Protein AF-A0AAW1X3C5-F1 (afdb_monomer_lite)

Sequence (112 aa):
MDIKFEVGRFWRNGVLKIPQLNVGMSSETLFRNLIAIEQCYHGYSNEITSYAILMDNLISSQEDMELLSKKKVIGNWLSDEDGCSFFNNLHKDIPYNNSWSSINNIRRHMKK

Structure (mmCIF, N/CA/C/O backbone):
data_AF-A0AAW1X3C5-F1
#
_entry.id   AF-A0AAW1X3C5-F1
#
loop_
_atom_site.group_PDB
_atom_site.id
_atom_site.type_symbol
_atom_site.label_atom_id
_atom_site.label_alt_id
_atom_site.label_comp_id
_atom_site.label_asym_id
_atom_site.label_entity_id
_atom_site.label_seq_id
_atom_site.pdbx_PDB_ins_code
_atom_site.Cartn_x
_atom_site.Cartn_y
_atom_site.Cartn_z
_atom_site.occupancy
_atom_site.B_iso_or_equiv
_atom_site.auth_seq_id
_atom_site.auth_comp_id
_atom_site.auth_asym_id
_atom_site.auth_atom_id
_atom_site.pdbx_PDB_model_num
ATOM 1 N N . MET A 1 1 ? -14.149 11.556 -14.148 1.00 27.72 1 MET A N 1
ATOM 2 C CA . MET A 1 1 ? -13.571 10.217 -14.369 1.00 27.72 1 MET A CA 1
ATOM 3 C C . MET A 1 1 ? -14.557 9.245 -13.764 1.00 27.72 1 MET A C 1
ATOM 5 O O . MET A 1 1 ? -14.683 9.226 -12.548 1.00 27.72 1 MET A O 1
ATOM 9 N N . ASP A 1 2 ? -15.319 8.542 -14.596 1.00 29.45 2 ASP A N 1
ATOM 10 C CA . ASP A 1 2 ? -16.257 7.531 -14.111 1.00 29.45 2 ASP A CA 1
ATOM 11 C C . ASP A 1 2 ? -15.459 6.261 -13.857 1.00 29.45 2 ASP A C 1
ATOM 13 O O . ASP A 1 2 ? -15.024 5.593 -14.796 1.00 29.45 2 ASP A O 1
ATOM 17 N N . ILE A 1 3 ? -15.204 5.956 -12.587 1.00 41.41 3 ILE A N 1
ATOM 18 C CA . ILE A 1 3 ? -14.583 4.687 -12.230 1.00 41.41 3 ILE A CA 1
ATOM 19 C C . ILE A 1 3 ? -15.660 3.612 -12.397 1.00 41.41 3 ILE A C 1
ATOM 21 O O . ILE A 1 3 ? -16.544 3.455 -11.557 1.00 41.41 3 ILE A O 1
ATOM 25 N N . LYS A 1 4 ? -15.626 2.911 -13.533 1.00 42.88 4 LYS A N 1
ATOM 26 C CA . LYS A 1 4 ? -16.486 1.757 -13.802 1.00 42.88 4 LYS A CA 1
ATOM 27 C C . LYS A 1 4 ? -15.761 0.501 -13.343 1.00 42.88 4 LYS A C 1
ATOM 29 O O . LYS A 1 4 ? -14.749 0.122 -13.920 1.00 42.88 4 LYS A O 1
ATOM 34 N N . PHE A 1 5 ? -16.288 -0.135 -12.305 1.00 55.50 5 PHE A N 1
ATOM 35 C CA . PHE A 1 5 ? -15.814 -1.434 -11.851 1.00 55.50 5 PHE A CA 1
ATOM 36 C C . PHE A 1 5 ? -16.653 -2.525 -12.516 1.00 55.50 5 PHE A C 1
ATOM 38 O O . PHE A 1 5 ? -17.865 -2.610 -12.299 1.00 55.50 5 PHE A O 1
ATOM 45 N N . GLU A 1 6 ? -16.022 -3.346 -13.351 1.00 57.34 6 GLU A N 1
ATOM 46 C CA . GLU A 1 6 ? -16.674 -4.519 -13.930 1.00 57.34 6 GLU A CA 1
ATOM 47 C C . GLU A 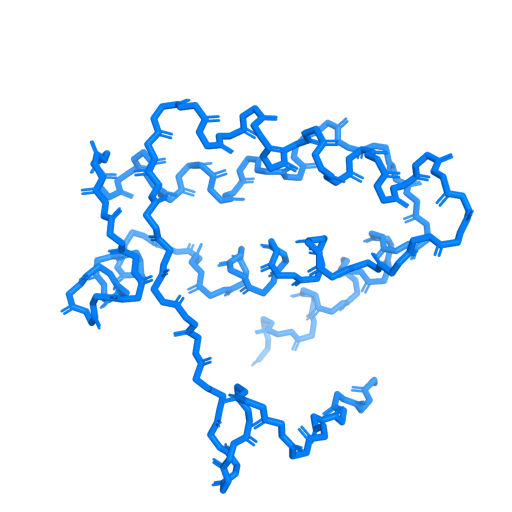1 6 ? -16.904 -5.584 -12.853 1.00 57.34 6 GLU A C 1
ATOM 49 O O . GLU A 1 6 ? -16.107 -5.741 -11.925 1.00 57.34 6 GLU A O 1
ATOM 54 N N . VAL A 1 7 ? -18.012 -6.324 -12.958 1.00 63.00 7 VAL A N 1
ATOM 55 C CA . VAL A 1 7 ? -18.297 -7.437 -12.044 1.00 63.00 7 VAL A CA 1
ATOM 56 C C . VAL A 1 7 ? -17.204 -8.489 -12.205 1.00 63.00 7 VAL A C 1
ATOM 58 O O . VAL A 1 7 ? -17.084 -9.126 -13.246 1.00 63.00 7 VAL A O 1
ATOM 61 N N . GLY A 1 8 ? -16.408 -8.675 -11.156 1.00 68.19 8 GLY A N 1
ATOM 62 C CA . GLY A 1 8 ? -15.199 -9.492 -11.185 1.00 68.19 8 GLY A CA 1
ATOM 63 C C . GLY A 1 8 ? -14.967 -10.233 -9.873 1.00 68.19 8 GLY A C 1
ATOM 64 O O . GLY A 1 8 ? -15.803 -10.231 -8.967 1.00 68.19 8 GLY A O 1
ATOM 65 N N . ARG A 1 9 ? -13.803 -10.884 -9.734 1.00 70.06 9 ARG A N 1
ATOM 66 C CA . ARG A 1 9 ? -13.421 -11.585 -8.488 1.00 70.06 9 ARG A CA 1
ATOM 67 C C . ARG A 1 9 ? -13.515 -10.660 -7.267 1.00 70.06 9 ARG A C 1
ATOM 69 O O . ARG A 1 9 ? -13.952 -11.098 -6.204 1.00 70.06 9 ARG A O 1
ATOM 76 N N . PHE A 1 10 ? -13.135 -9.399 -7.449 1.00 71.44 10 PHE A N 1
ATOM 77 C CA . PHE A 1 10 ? -13.048 -8.400 -6.390 1.00 71.44 10 PHE A CA 1
ATOM 78 C C . PHE A 1 10 ? -14.241 -7.443 -6.344 1.00 71.44 10 PHE A C 1
ATOM 80 O O . PHE A 1 10 ? -14.410 -6.766 -5.344 1.00 71.44 10 PHE A O 1
ATOM 87 N N . TRP A 1 11 ? -15.108 -7.404 -7.358 1.00 75.19 11 TRP A N 1
ATOM 88 C CA . TRP A 1 11 ? -16.279 -6.522 -7.376 1.00 75.19 11 TRP A CA 1
ATOM 89 C C . TRP A 1 11 ? -17.558 -7.338 -7.547 1.00 75.19 11 TRP A C 1
ATOM 91 O O . TRP A 1 11 ? -17.791 -7.931 -8.601 1.00 75.19 11 TRP A O 1
ATOM 101 N N . ARG A 1 12 ? -18.390 -7.391 -6.501 1.00 78.81 12 ARG A N 1
ATOM 102 C CA . ARG A 1 12 ? -19.687 -8.088 -6.523 1.00 78.81 12 ARG A CA 1
ATOM 103 C C . ARG A 1 12 ? -20.739 -7.274 -5.787 1.00 78.81 12 ARG A C 1
ATOM 105 O O . ARG A 1 12 ? -20.496 -6.834 -4.671 1.00 78.81 12 ARG A O 1
ATOM 112 N N . ASN A 1 13 ? -21.915 -7.125 -6.397 1.00 82.75 13 ASN A N 1
ATOM 113 C CA . ASN A 1 13 ? -23.071 -6.429 -5.817 1.00 82.75 13 ASN A CA 1
ATOM 114 C C . ASN A 1 13 ? -22.750 -5.002 -5.325 1.00 82.75 13 ASN A C 1
ATOM 116 O O . ASN A 1 13 ? -23.208 -4.600 -4.262 1.00 82.75 13 ASN A O 1
ATOM 120 N N . GLY A 1 14 ? -21.921 -4.256 -6.066 1.00 78.81 14 GLY A N 1
ATOM 121 C CA . GLY A 1 14 ? -21.514 -2.896 -5.686 1.00 78.81 14 GLY A CA 1
ATOM 122 C C . GLY A 1 14 ? -20.486 -2.823 -4.550 1.00 78.81 14 GLY A C 1
ATOM 123 O O . GLY A 1 14 ? -20.203 -1.736 -4.059 1.00 78.81 14 GLY A O 1
ATOM 124 N N . VAL A 1 15 ? -19.930 -3.961 -4.122 1.00 78.81 15 VAL A N 1
ATOM 125 C CA . VAL A 1 15 ? -18.921 -4.038 -3.062 1.00 78.81 15 VAL A CA 1
ATOM 126 C C . VAL A 1 15 ? -17.564 -4.395 -3.663 1.00 78.81 15 VAL A C 1
ATOM 128 O O . VAL A 1 15 ? -17.413 -5.464 -4.267 1.00 78.81 15 VAL A O 1
ATOM 131 N N . LEU A 1 16 ? -16.570 -3.529 -3.436 1.00 81.50 16 LEU A N 1
ATOM 132 C CA . LEU A 1 16 ? -15.160 -3.829 -3.678 1.00 81.50 16 LEU A CA 1
ATOM 133 C C . LEU A 1 16 ? -14.601 -4.639 -2.507 1.00 81.50 16 LEU A C 1
ATOM 135 O O . LEU A 1 16 ? -14.458 -4.143 -1.391 1.00 81.50 16 LEU A O 1
ATOM 139 N N . LYS A 1 17 ? -14.265 -5.897 -2.764 1.00 80.50 17 LYS A N 1
ATOM 140 C CA . LYS A 1 17 ? -13.503 -6.746 -1.856 1.00 80.50 17 LYS A CA 1
ATOM 141 C C . LYS A 1 17 ? -12.019 -6.522 -2.091 1.00 80.50 17 LYS A C 1
ATOM 143 O O . LYS A 1 17 ? -11.462 -7.019 -3.067 1.00 80.50 17 LYS A O 1
ATOM 148 N N . ILE A 1 18 ? -11.389 -5.813 -1.164 1.00 82.56 18 ILE A N 1
ATOM 149 C CA . ILE A 1 18 ? -9.937 -5.656 -1.135 1.00 82.56 18 ILE A CA 1
ATOM 150 C C . ILE A 1 18 ? -9.337 -6.967 -0.600 1.00 82.56 18 ILE A C 1
ATOM 152 O O . ILE A 1 18 ? -9.735 -7.410 0.482 1.00 82.56 18 ILE A O 1
ATOM 156 N N . PRO A 1 19 ? -8.445 -7.640 -1.351 1.00 78.75 19 PRO A N 1
ATOM 157 C CA . PRO A 1 19 ? -7.770 -8.831 -0.853 1.00 78.75 19 PRO A CA 1
ATOM 158 C C . PRO A 1 19 ? -6.864 -8.477 0.326 1.00 78.75 19 PRO A C 1
ATOM 160 O O . PRO A 1 19 ? -6.291 -7.389 0.366 1.00 78.75 19 PRO A O 1
ATOM 163 N N . GLN A 1 20 ? -6.712 -9.415 1.264 1.00 84.00 20 GLN A N 1
ATOM 164 C CA . GLN A 1 20 ? -5.764 -9.245 2.358 1.00 84.00 20 GLN A CA 1
ATOM 165 C C . GLN A 1 20 ? -4.343 -9.112 1.795 1.00 84.00 20 GLN A C 1
ATOM 167 O O . GLN A 1 20 ? -3.901 -9.969 1.026 1.00 84.00 20 GLN A O 1
ATOM 172 N N . LEU A 1 21 ? -3.627 -8.072 2.216 1.00 85.31 21 LEU A N 1
ATOM 173 C CA . LEU A 1 21 ? -2.227 -7.854 1.879 1.00 85.31 21 LEU A CA 1
ATOM 174 C C . LEU A 1 21 ? -1.366 -8.004 3.126 1.00 85.31 21 LEU A C 1
ATOM 176 O O . LEU A 1 21 ? -1.554 -7.282 4.100 1.00 85.31 21 LEU A O 1
ATOM 180 N N . ASN A 1 22 ? -0.390 -8.905 3.080 1.00 84.69 22 ASN A N 1
ATOM 181 C CA . ASN A 1 22 ? 0.613 -8.997 4.132 1.00 84.69 22 ASN A CA 1
ATOM 182 C C . ASN A 1 22 ? 1.803 -8.108 3.766 1.00 84.69 22 ASN A C 1
ATOM 184 O O . ASN A 1 22 ? 2.440 -8.326 2.734 1.00 84.69 22 ASN A O 1
ATOM 188 N N . VAL A 1 23 ? 2.090 -7.123 4.613 1.00 83.25 23 VAL A N 1
ATOM 189 C CA . VAL A 1 23 ? 3.221 -6.202 4.450 1.00 83.25 23 VAL A CA 1
ATOM 190 C C . VAL A 1 23 ? 4.278 -6.476 5.509 1.00 83.25 23 VAL A C 1
ATOM 192 O O . VAL A 1 23 ? 3.971 -6.702 6.680 1.00 83.25 23 VAL A O 1
ATOM 195 N N . GLY A 1 24 ? 5.532 -6.478 5.069 1.00 82.12 24 GLY A N 1
ATOM 196 C CA . GLY A 1 24 ? 6.718 -6.620 5.904 1.00 82.12 24 GLY A CA 1
ATOM 197 C C . GLY A 1 24 ? 7.885 -5.821 5.328 1.00 82.12 24 GLY A C 1
ATOM 198 O O . GLY A 1 24 ? 7.732 -5.100 4.344 1.00 82.12 24 GLY A O 1
ATOM 199 N N . MET A 1 25 ? 9.075 -5.976 5.914 1.00 77.25 25 MET A N 1
ATOM 200 C CA . MET A 1 25 ? 10.243 -5.138 5.591 1.00 77.25 25 MET A CA 1
ATOM 201 C C . MET A 1 25 ? 10.654 -5.148 4.106 1.00 77.25 25 MET A C 1
ATOM 203 O O . MET A 1 25 ? 11.148 -4.147 3.602 1.00 77.25 25 MET A O 1
ATOM 207 N N . SER A 1 26 ? 10.456 -6.254 3.380 1.00 82.69 26 SER A N 1
ATOM 208 C CA . SER A 1 26 ? 10.819 -6.362 1.956 1.00 82.69 26 SER A CA 1
ATOM 209 C C . SER A 1 26 ? 9.714 -5.925 0.991 1.00 82.69 26 SER A C 1
ATOM 211 O O . SER A 1 26 ? 9.964 -5.800 -0.211 1.00 82.69 26 SER A O 1
ATOM 213 N N . SER A 1 27 ? 8.497 -5.689 1.491 1.00 85.81 27 SER A N 1
ATOM 214 C CA . SER A 1 27 ? 7.351 -5.339 0.654 1.00 85.81 27 SER A CA 1
ATOM 215 C C . SER A 1 27 ? 7.574 -4.014 -0.075 1.00 85.81 27 SER A C 1
ATOM 217 O O . SER A 1 27 ? 7.103 -3.868 -1.197 1.00 85.81 27 SER A O 1
ATOM 219 N N . GLU A 1 28 ? 8.305 -3.061 0.517 1.00 84.62 28 GLU A N 1
ATOM 220 C CA . GLU A 1 28 ? 8.399 -1.703 -0.042 1.00 84.62 28 GLU A CA 1
ATOM 221 C C . GLU A 1 28 ? 9.214 -1.727 -1.329 1.00 84.62 28 GLU A C 1
ATOM 223 O O . GLU A 1 28 ? 8.754 -1.299 -2.388 1.00 84.62 28 GLU A O 1
ATOM 228 N N . THR A 1 29 ? 10.396 -2.335 -1.249 1.00 85.25 29 THR A N 1
ATOM 229 C CA . THR A 1 29 ? 11.275 -2.572 -2.391 1.00 85.25 29 THR A CA 1
ATOM 230 C C . THR A 1 29 ? 10.564 -3.361 -3.485 1.00 85.25 29 THR A C 1
ATOM 232 O O . THR A 1 29 ? 10.694 -3.032 -4.663 1.00 85.25 29 THR A O 1
ATOM 235 N N . LEU A 1 30 ? 9.778 -4.381 -3.119 1.00 88.25 30 LEU A N 1
ATOM 236 C CA . LEU A 1 30 ? 9.023 -5.172 -4.088 1.00 88.25 30 LEU A CA 1
ATOM 237 C C . LEU A 1 30 ? 7.994 -4.315 -4.837 1.00 88.25 30 LEU A C 1
ATOM 239 O O . LEU A 1 30 ? 7.994 -4.314 -6.066 1.00 88.25 30 LEU A O 1
ATOM 243 N N . PHE A 1 31 ? 7.146 -3.572 -4.121 1.00 88.12 31 PHE A N 1
ATOM 244 C CA . PHE A 1 31 ? 6.125 -2.726 -4.743 1.00 88.12 31 PHE A CA 1
ATOM 245 C C . PHE A 1 31 ? 6.747 -1.647 -5.632 1.00 88.12 31 PHE A C 1
ATOM 247 O O . PHE A 1 31 ? 6.307 -1.475 -6.766 1.00 88.12 31 PHE A O 1
ATOM 254 N N . ARG A 1 32 ? 7.809 -0.976 -5.170 1.00 86.25 32 ARG A N 1
ATOM 255 C CA . ARG A 1 32 ? 8.531 0.026 -5.971 1.00 86.25 32 ARG A CA 1
ATOM 256 C C . ARG A 1 32 ? 9.104 -0.569 -7.258 1.00 86.25 32 ARG A C 1
ATOM 258 O O . ARG A 1 32 ? 8.951 0.025 -8.322 1.00 86.25 32 ARG A O 1
ATOM 265 N N . ASN A 1 33 ? 9.708 -1.757 -7.186 1.00 89.62 33 ASN A N 1
ATOM 266 C CA . ASN A 1 33 ? 10.250 -2.440 -8.363 1.00 89.62 33 ASN A CA 1
ATOM 267 C C . ASN A 1 33 ? 9.151 -2.840 -9.355 1.00 89.62 33 ASN A C 1
ATOM 269 O O . ASN A 1 33 ? 9.332 -2.688 -10.560 1.00 89.62 33 ASN A O 1
ATOM 273 N N . LEU A 1 34 ? 8.007 -3.323 -8.864 1.00 88.75 34 LEU A N 1
ATOM 274 C CA . LEU A 1 34 ? 6.869 -3.673 -9.716 1.00 88.75 34 LEU A CA 1
ATOM 275 C C . LEU A 1 34 ? 6.276 -2.440 -10.407 1.00 88.75 34 LEU A C 1
ATOM 277 O O . LEU A 1 34 ? 6.038 -2.480 -11.610 1.00 88.75 34 LEU A O 1
ATOM 281 N N . ILE A 1 35 ? 6.113 -1.331 -9.681 1.00 85.31 35 ILE A N 1
ATOM 282 C CA . ILE A 1 35 ? 5.653 -0.062 -10.262 1.00 85.31 35 ILE A CA 1
ATOM 283 C C . ILE A 1 35 ? 6.649 0.435 -11.320 1.00 85.31 35 ILE A C 1
ATOM 285 O O . ILE A 1 35 ? 6.242 0.856 -12.400 1.00 85.31 35 ILE A O 1
ATOM 289 N N . ALA A 1 36 ? 7.957 0.342 -11.058 1.00 85.06 36 ALA A N 1
ATOM 290 C CA . ALA A 1 36 ? 8.976 0.709 -12.039 1.00 85.06 36 ALA A CA 1
ATOM 291 C C . ALA A 1 36 ? 8.896 -0.155 -13.310 1.00 85.06 36 ALA A C 1
ATOM 293 O O . ALA A 1 36 ? 9.041 0.368 -14.413 1.00 85.06 36 ALA A O 1
ATOM 294 N N . ILE A 1 37 ? 8.620 -1.459 -13.185 1.00 85.81 37 ILE A N 1
ATOM 295 C CA . ILE A 1 37 ? 8.401 -2.343 -14.340 1.00 85.81 37 ILE A CA 1
ATOM 296 C C . ILE A 1 37 ? 7.181 -1.886 -15.150 1.00 85.81 37 ILE A C 1
ATOM 298 O O . ILE A 1 37 ? 7.302 -1.722 -16.363 1.00 85.81 37 ILE A O 1
ATOM 302 N N . GLU A 1 38 ? 6.039 -1.627 -14.504 1.00 86.12 38 GLU A N 1
ATOM 303 C CA . GLU A 1 38 ? 4.832 -1.142 -15.197 1.00 86.12 38 GLU A CA 1
ATOM 304 C C . GLU A 1 38 ? 5.086 0.168 -15.95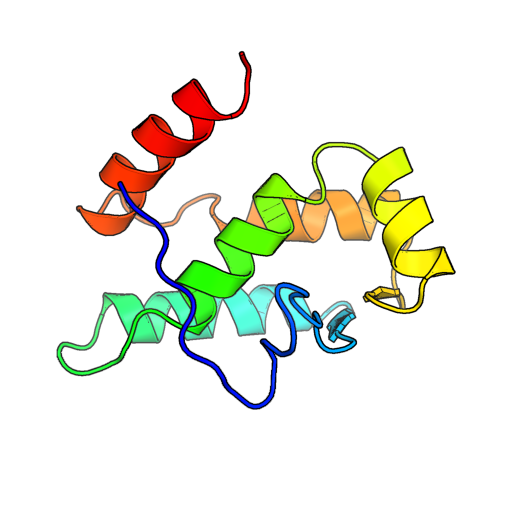5 1.00 86.12 38 GLU A C 1
ATOM 306 O O . GLU A 1 38 ? 4.577 0.364 -17.056 1.00 86.12 38 GLU A O 1
ATOM 311 N N . GLN A 1 39 ? 5.910 1.055 -15.395 1.00 77.81 39 GLN A N 1
ATOM 312 C CA . GLN A 1 39 ? 6.200 2.359 -15.991 1.00 77.81 39 GLN A CA 1
ATOM 313 C C . GLN A 1 39 ? 7.258 2.324 -17.098 1.00 77.81 39 GLN A C 1
ATOM 315 O O . GLN A 1 39 ? 7.196 3.141 -18.017 1.00 77.81 39 GLN A O 1
ATOM 320 N N . CYS A 1 40 ? 8.233 1.418 -17.017 1.00 81.94 40 CYS A N 1
ATOM 321 C CA . CYS A 1 40 ? 9.336 1.340 -17.977 1.00 81.94 40 CYS A CA 1
ATOM 322 C C . CYS A 1 40 ? 8.999 0.516 -19.226 1.00 81.94 40 CYS A C 1
ATOM 324 O O . CYS A 1 40 ? 9.630 0.707 -20.267 1.00 81.94 40 CYS A O 1
ATOM 326 N N . TYR A 1 41 ? 8.033 -0.402 -19.144 1.00 78.81 41 TYR A N 1
ATOM 327 C CA . TYR A 1 41 ? 7.735 -1.339 -20.225 1.00 78.81 41 TYR A CA 1
ATOM 328 C C . TYR A 1 41 ? 6.343 -1.109 -20.817 1.00 78.81 41 TYR A C 1
ATOM 330 O O . TYR A 1 41 ? 5.316 -1.396 -20.205 1.00 78.81 41 TYR A O 1
ATOM 338 N N . HIS A 1 42 ? 6.314 -0.654 -22.071 1.00 71.88 42 HIS A N 1
ATOM 339 C CA . HIS A 1 42 ? 5.083 -0.563 -22.850 1.00 71.88 42 HIS A CA 1
ATOM 340 C C . HIS A 1 42 ? 4.453 -1.955 -23.016 1.00 71.88 42 HIS A C 1
ATOM 342 O O . HIS A 1 42 ? 5.108 -2.879 -23.496 1.00 71.88 42 HIS A O 1
ATOM 348 N N . GLY A 1 43 ? 3.179 -2.093 -22.644 1.00 75.94 43 GLY A N 1
ATOM 349 C CA . GLY A 1 43 ? 2.419 -3.343 -22.764 1.00 75.94 43 GLY A CA 1
ATOM 350 C C . GLY A 1 43 ? 1.993 -3.965 -21.434 1.00 75.94 43 GLY A C 1
ATOM 351 O O . GLY A 1 43 ? 1.155 -4.863 -21.447 1.00 75.94 43 GLY A O 1
ATOM 352 N N . TYR A 1 44 ? 2.497 -3.470 -20.301 1.00 77.06 44 TYR A N 1
ATOM 353 C CA . TYR A 1 44 ? 1.961 -3.821 -18.986 1.00 77.06 44 TYR A CA 1
ATOM 354 C C . TYR A 1 44 ? 0.767 -2.932 -18.623 1.00 77.06 44 TYR A C 1
ATOM 356 O O . TYR A 1 44 ? 0.729 -1.742 -18.938 1.00 77.06 44 TYR A O 1
ATOM 364 N N . SER A 1 45 ? -0.228 -3.525 -17.968 1.00 79.94 45 SER A N 1
ATOM 365 C CA . SER A 1 45 ? -1.314 -2.794 -17.319 1.00 79.94 45 SER A CA 1
ATOM 366 C C . SER A 1 45 ? -0.818 -2.142 -16.028 1.00 79.94 45 SER A C 1
ATOM 368 O O . SER A 1 45 ? 0.053 -2.677 -15.356 1.00 79.94 45 SER A O 1
ATOM 370 N N . ASN A 1 46 ? -1.409 -1.009 -15.647 1.00 80.44 46 ASN A N 1
ATOM 371 C CA . ASN A 1 46 ? -1.057 -0.265 -14.430 1.00 80.44 46 ASN A CA 1
ATOM 372 C C . ASN A 1 46 ? -1.724 -0.855 -13.170 1.00 80.44 46 ASN A C 1
ATOM 374 O O . ASN A 1 46 ? -2.259 -0.104 -12.354 1.00 80.44 46 ASN A O 1
ATOM 378 N N . GLU A 1 47 ? -1.827 -2.177 -13.042 1.00 82.69 47 GLU A N 1
ATOM 379 C CA . GLU A 1 47 ? -2.625 -2.812 -11.981 1.00 82.69 47 GLU A CA 1
ATOM 380 C C . GLU A 1 47 ? -2.009 -2.605 -10.592 1.00 82.69 47 GLU A C 1
ATOM 382 O O . GLU A 1 47 ? -2.714 -2.214 -9.658 1.00 82.69 47 GLU A O 1
ATOM 387 N N . ILE A 1 48 ? -0.695 -2.800 -10.461 1.00 84.56 48 ILE A N 1
ATOM 388 C CA . ILE A 1 48 ? 0.049 -2.614 -9.213 1.00 84.56 48 ILE A CA 1
ATOM 389 C C . ILE A 1 48 ? 0.075 -1.137 -8.841 1.00 84.56 48 ILE A C 1
ATOM 391 O O . ILE A 1 48 ? -0.219 -0.784 -7.699 1.00 84.56 48 ILE A O 1
ATOM 395 N N . THR A 1 49 ? 0.345 -0.266 -9.813 1.00 83.00 49 THR A N 1
ATOM 396 C CA . THR A 1 49 ? 0.291 1.185 -9.632 1.00 83.00 49 THR A CA 1
ATOM 397 C C . THR A 1 49 ? -1.096 1.616 -9.146 1.00 83.00 49 THR A C 1
ATOM 399 O O . THR A 1 49 ? -1.201 2.289 -8.123 1.00 83.00 49 THR A O 1
ATOM 402 N N . SER A 1 50 ? -2.174 1.173 -9.807 1.00 81.50 50 SER A N 1
ATOM 403 C CA . SER A 1 50 ? -3.564 1.492 -9.427 1.00 81.50 50 SER A CA 1
ATOM 404 C C . SER A 1 50 ? -3.914 0.999 -8.026 1.00 81.50 50 SER A C 1
ATOM 406 O O . SER A 1 50 ? -4.576 1.710 -7.270 1.00 81.50 50 SER A O 1
ATOM 408 N N . TYR A 1 51 ? -3.452 -0.195 -7.657 1.00 83.88 51 TYR A N 1
ATOM 409 C CA . TYR A 1 51 ? -3.639 -0.731 -6.315 1.00 83.88 51 TYR A CA 1
ATOM 410 C C . TYR A 1 51 ? -2.900 0.097 -5.256 1.00 83.88 51 TYR A C 1
ATOM 412 O O . TYR A 1 51 ? -3.503 0.468 -4.251 1.00 83.88 51 TYR A O 1
ATOM 420 N N . ALA A 1 52 ? -1.629 0.442 -5.487 1.00 82.38 52 ALA A N 1
ATOM 421 C CA . ALA A 1 52 ? -0.850 1.268 -4.565 1.00 82.38 52 ALA A CA 1
ATOM 422 C C . ALA A 1 52 ? -1.522 2.629 -4.322 1.00 82.38 52 ALA A C 1
ATOM 424 O O . ALA A 1 52 ? -1.623 3.074 -3.183 1.00 82.38 52 ALA A O 1
ATOM 425 N N . ILE A 1 53 ? -2.070 3.239 -5.376 1.00 78.81 53 ILE A N 1
ATOM 426 C CA . ILE A 1 53 ? -2.823 4.498 -5.293 1.00 78.81 53 ILE A CA 1
ATOM 427 C C . ILE A 1 53 ? -4.116 4.335 -4.502 1.00 78.81 53 ILE A C 1
ATOM 429 O O . ILE A 1 53 ? -4.471 5.206 -3.710 1.00 78.81 53 ILE A O 1
ATOM 433 N N . LEU A 1 54 ? -4.860 3.253 -4.733 1.00 82.88 54 LEU A N 1
ATOM 434 C CA . LEU A 1 54 ? -6.079 2.984 -3.980 1.00 82.88 54 LEU A CA 1
ATOM 435 C C . LEU A 1 54 ? -5.764 2.879 -2.483 1.00 82.88 54 LEU A C 1
ATOM 437 O O . LEU A 1 54 ? -6.446 3.507 -1.681 1.00 82.88 54 LEU A O 1
ATOM 441 N N . MET A 1 55 ? -4.718 2.134 -2.120 1.00 85.25 55 MET A N 1
ATOM 442 C CA . MET A 1 55 ? -4.319 1.955 -0.723 1.00 85.25 55 MET A CA 1
ATOM 443 C C . MET A 1 55 ? -3.799 3.255 -0.092 1.00 85.25 55 MET A C 1
ATOM 445 O O . MET A 1 55 ? -4.197 3.558 1.025 1.00 85.25 55 MET A O 1
ATOM 449 N N . ASP A 1 56 ? -3.003 4.055 -0.810 1.00 82.69 56 ASP A N 1
ATOM 450 C CA . ASP A 1 56 ? -2.543 5.387 -0.367 1.00 82.69 56 ASP A CA 1
ATOM 451 C C . ASP A 1 56 ? -3.718 6.334 -0.066 1.00 82.69 56 ASP A C 1
ATOM 453 O O . ASP A 1 56 ? -3.723 7.047 0.932 1.00 82.69 56 ASP A O 1
ATOM 457 N N . ASN A 1 57 ? -4.776 6.295 -0.882 1.00 82.06 57 ASN A N 1
ATOM 458 C CA . ASN A 1 57 ? -5.974 7.097 -0.625 1.00 82.06 57 ASN A CA 1
ATOM 459 C C . ASN A 1 57 ? -6.844 6.552 0.518 1.00 82.06 57 ASN A C 1
ATOM 461 O O . ASN A 1 57 ? -7.570 7.327 1.136 1.00 82.06 57 ASN A O 1
ATOM 465 N N . LEU A 1 58 ? -6.818 5.239 0.767 1.00 84.75 58 LEU A N 1
ATOM 466 C CA . LEU A 1 58 ? -7.550 4.617 1.872 1.00 84.75 58 LEU A CA 1
ATOM 467 C C . LEU A 1 58 ? -6.837 4.796 3.218 1.00 84.75 58 LEU A C 1
ATOM 469 O O . LEU A 1 58 ? -7.515 4.830 4.236 1.00 84.75 58 LEU A O 1
ATOM 473 N N . ILE A 1 59 ? -5.503 4.892 3.228 1.00 86.81 59 ILE A N 1
ATOM 474 C CA . ILE A 1 59 ? -4.665 4.980 4.432 1.00 86.81 59 ILE A CA 1
ATOM 475 C C . ILE A 1 59 ? -4.123 6.403 4.550 1.00 86.81 59 ILE A C 1
ATOM 477 O O . ILE A 1 59 ? -2.952 6.680 4.298 1.00 86.81 59 ILE A O 1
ATOM 481 N N . SER A 1 60 ? -5.003 7.334 4.905 1.00 82.38 60 SER A N 1
ATOM 482 C CA . SER A 1 60 ? -4.640 8.749 5.035 1.00 82.38 60 SER A CA 1
ATOM 483 C C . SER A 1 60 ? -4.141 9.120 6.434 1.00 82.38 60 SER A C 1
ATOM 485 O O . SER A 1 60 ? -3.590 10.205 6.632 1.00 82.38 60 SER A O 1
ATOM 487 N N . SER A 1 61 ? -4.350 8.223 7.396 1.00 84.12 61 SER A N 1
ATOM 488 C CA . SER A 1 61 ? -4.087 8.405 8.818 1.00 84.12 61 SER A CA 1
ATOM 489 C C . SER A 1 61 ? -3.701 7.081 9.485 1.00 84.12 61 SER A C 1
ATOM 491 O O . SER A 1 61 ? -3.845 6.002 8.902 1.00 84.12 61 SER A O 1
ATOM 493 N N . GLN A 1 62 ? -3.201 7.155 10.719 1.00 84.19 62 GLN A N 1
ATOM 494 C CA . GLN A 1 62 ? -2.916 5.959 11.510 1.00 84.19 62 GLN A CA 1
ATOM 495 C C . GLN A 1 62 ? -4.214 5.221 11.871 1.00 84.19 62 GLN A C 1
ATOM 497 O O . GLN A 1 62 ? -4.252 3.995 11.849 1.00 84.19 62 GLN A O 1
ATOM 502 N N . GLU A 1 63 ? -5.301 5.952 12.110 1.00 87.88 63 GLU A N 1
ATOM 503 C CA . GLU A 1 63 ? -6.621 5.399 12.401 1.00 87.88 63 GLU A CA 1
ATOM 504 C C . GLU A 1 63 ? -7.166 4.563 11.230 1.00 87.88 63 GLU A C 1
ATOM 506 O O . GLU A 1 63 ? -7.769 3.506 11.442 1.00 87.88 63 GLU A O 1
ATOM 511 N N . ASP A 1 64 ? -6.919 4.997 9.989 1.00 87.31 64 ASP A N 1
ATOM 512 C CA . ASP A 1 64 ? -7.274 4.232 8.789 1.00 87.31 64 ASP A CA 1
ATOM 513 C C . ASP A 1 64 ? -6.490 2.913 8.718 1.00 87.31 64 ASP A C 1
ATOM 515 O O . ASP A 1 64 ? -7.057 1.850 8.435 1.00 87.31 64 ASP A O 1
ATOM 519 N N . MET A 1 65 ? -5.187 2.972 9.015 1.00 86.00 65 MET A N 1
ATOM 520 C CA . MET A 1 65 ? -4.318 1.797 9.066 1.00 86.00 65 MET A CA 1
ATOM 521 C C . MET A 1 65 ? -4.790 0.812 10.143 1.00 86.00 65 MET A C 1
ATOM 523 O O . MET A 1 65 ? -4.998 -0.367 9.850 1.00 86.00 65 MET A O 1
ATOM 527 N N . GLU A 1 66 ? -5.049 1.294 11.359 1.00 86.69 66 GLU A N 1
ATOM 528 C CA . GLU A 1 66 ? -5.568 0.497 12.475 1.00 86.69 66 GLU A CA 1
ATOM 529 C C . GLU A 1 66 ? -6.902 -0.178 12.120 1.00 86.69 66 GLU A C 1
ATOM 531 O O . GLU A 1 66 ? -7.112 -1.370 12.389 1.00 86.69 66 GLU A O 1
ATOM 536 N N . LEU A 1 67 ? -7.814 0.553 11.469 1.00 88.69 67 LEU A N 1
ATOM 537 C CA . LEU A 1 67 ? -9.096 0.018 11.021 1.00 88.69 67 LEU A CA 1
ATOM 538 C C . LEU A 1 67 ? -8.905 -1.122 10.012 1.00 88.69 67 LEU A C 1
ATOM 540 O O . LEU A 1 67 ? -9.533 -2.179 10.150 1.00 88.69 67 LEU A O 1
ATOM 544 N N . LEU A 1 68 ? -8.047 -0.933 9.010 1.00 87.31 68 LEU A N 1
ATOM 545 C CA . LEU A 1 68 ? -7.779 -1.931 7.971 1.00 87.31 68 LEU A CA 1
ATOM 546 C C . LEU A 1 68 ? -7.032 -3.155 8.521 1.00 87.31 68 LEU A C 1
ATOM 548 O O . LEU A 1 68 ? -7.371 -4.285 8.146 1.00 87.31 68 LEU A O 1
ATOM 552 N N . SER A 1 69 ? -6.108 -2.956 9.464 1.00 85.94 69 SER A N 1
ATOM 553 C CA . SER A 1 69 ? -5.455 -4.016 10.241 1.00 85.94 69 SER A CA 1
ATOM 554 C C . SER A 1 69 ? -6.487 -4.830 11.031 1.00 85.94 69 SER A C 1
ATOM 556 O O . SER A 1 69 ? -6.565 -6.056 10.904 1.00 85.94 69 SER A O 1
ATOM 558 N N . LYS A 1 70 ? -7.389 -4.167 11.771 1.00 87.50 70 LYS A N 1
ATOM 559 C CA . LYS A 1 70 ? -8.463 -4.824 12.544 1.00 87.50 70 LYS A CA 1
ATOM 560 C C . LYS A 1 70 ? -9.436 -5.603 11.659 1.00 87.50 70 LYS A C 1
ATOM 562 O O . LYS A 1 70 ? -9.943 -6.653 12.058 1.00 87.50 70 LYS A O 1
ATOM 567 N N . LYS A 1 71 ? -9.706 -5.103 10.450 1.00 86.62 71 LYS A N 1
ATOM 568 C CA . LYS A 1 71 ? -10.536 -5.779 9.439 1.00 86.62 71 LYS A CA 1
ATOM 569 C C . LYS A 1 71 ? -9.788 -6.877 8.678 1.00 86.62 71 LYS A C 1
ATOM 571 O O . LYS A 1 71 ? -10.411 -7.539 7.851 1.00 86.62 71 LYS A O 1
ATOM 576 N N . LYS A 1 72 ? -8.503 -7.107 8.981 1.00 84.62 72 LYS A N 1
ATOM 577 C CA . LYS A 1 72 ? -7.618 -8.074 8.312 1.00 84.62 72 LYS A CA 1
ATOM 578 C C . LYS A 1 72 ? -7.489 -7.827 6.808 1.00 84.62 72 LYS A C 1
ATOM 580 O O . LYS A 1 72 ? -7.238 -8.754 6.045 1.00 84.62 72 LYS A O 1
ATOM 585 N N . VAL A 1 73 ? -7.672 -6.578 6.381 1.00 85.88 73 VAL A N 1
ATOM 586 C CA . VAL A 1 73 ? -7.345 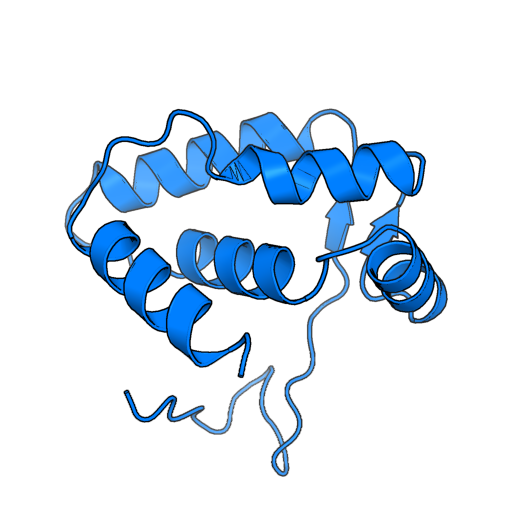-6.15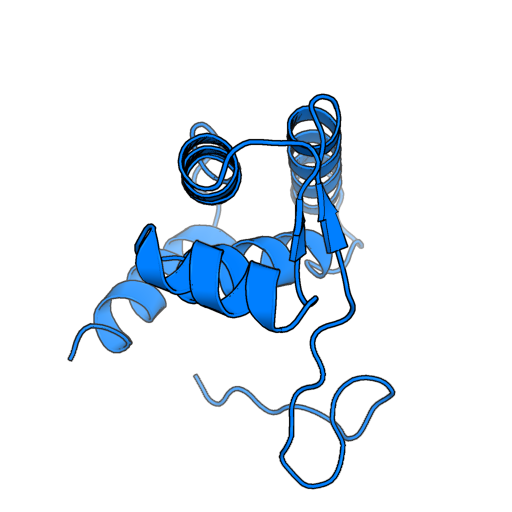0 5.015 1.00 85.88 73 VAL A CA 1
ATOM 587 C C . VAL A 1 73 ? -5.832 -6.017 4.885 1.00 85.88 73 VAL A C 1
ATOM 589 O O . VAL A 1 73 ? -5.270 -6.389 3.861 1.00 85.88 73 VAL A O 1
ATOM 592 N N . ILE A 1 74 ? -5.163 -5.565 5.946 1.00 84.69 74 ILE A N 1
ATOM 593 C CA . ILE A 1 74 ? -3.707 -5.516 6.016 1.00 84.69 74 ILE A CA 1
ATOM 594 C C . ILE A 1 74 ? -3.242 -6.469 7.115 1.00 84.69 74 ILE A C 1
ATOM 596 O O . ILE A 1 74 ? -3.616 -6.337 8.277 1.00 84.69 74 ILE A O 1
ATOM 600 N N . GLY A 1 75 ? -2.465 -7.479 6.735 1.00 77.25 75 GLY A N 1
ATOM 601 C CA . GLY A 1 75 ? -1.746 -8.336 7.668 1.00 77.25 75 GLY A CA 1
ATOM 602 C C . GLY A 1 75 ? -0.415 -7.682 7.995 1.00 77.25 75 GLY A C 1
ATOM 603 O O . GLY A 1 75 ? 0.539 -7.798 7.225 1.00 77.25 75 GLY A O 1
ATOM 604 N N . ASN A 1 76 ? -0.372 -6.950 9.103 1.00 65.38 76 ASN A N 1
ATOM 605 C CA . ASN A 1 76 ? 0.791 -6.150 9.443 1.00 65.38 76 ASN A CA 1
ATOM 606 C C . ASN A 1 76 ? 1.835 -6.991 10.203 1.00 65.38 76 ASN A C 1
ATOM 608 O O . ASN A 1 76 ? 1.538 -7.532 11.267 1.00 65.38 76 ASN A O 1
ATOM 612 N N . TRP A 1 77 ? 3.045 -7.116 9.644 1.00 65.50 77 TRP A N 1
ATOM 613 C CA . TRP A 1 77 ? 4.252 -7.525 10.386 1.00 65.50 77 TRP A CA 1
ATOM 614 C C . TRP A 1 77 ? 5.051 -6.306 10.883 1.00 65.50 77 TRP A C 1
ATOM 616 O O . TRP A 1 77 ? 6.118 -6.470 11.471 1.00 65.50 77 TRP A O 1
ATOM 626 N N . LEU A 1 78 ? 4.562 -5.096 10.606 1.00 68.44 78 LEU A N 1
ATOM 627 C CA . LEU A 1 78 ? 5.129 -3.812 11.009 1.00 68.44 78 LEU A CA 1
ATOM 628 C C . LEU A 1 78 ? 4.223 -3.153 12.068 1.00 68.44 78 LEU A C 1
ATOM 630 O O . LEU A 1 78 ? 3.146 -3.669 12.377 1.00 68.44 78 LEU A O 1
ATOM 634 N N . SER A 1 79 ? 4.648 -2.026 12.643 1.00 79.56 79 SER A N 1
ATOM 635 C CA . SER A 1 79 ? 3.751 -1.180 13.443 1.00 79.56 79 SER A CA 1
ATOM 636 C C . SER A 1 79 ? 2.727 -0.469 12.540 1.00 79.56 79 SER A C 1
ATOM 638 O O . SER A 1 79 ? 2.897 -0.419 11.317 1.00 79.56 79 SER A O 1
ATOM 640 N N . ASP A 1 80 ? 1.638 0.068 13.098 1.00 77.81 80 ASP A N 1
ATOM 641 C CA . ASP A 1 80 ? 0.660 0.827 12.299 1.00 77.81 80 ASP A CA 1
ATOM 642 C C . ASP A 1 80 ? 1.263 2.135 11.749 1.00 77.81 80 ASP A C 1
ATOM 644 O O . ASP A 1 80 ? 0.956 2.532 10.626 1.00 77.81 80 ASP A O 1
ATOM 648 N N . GLU A 1 81 ? 2.198 2.752 12.477 1.00 79.56 81 GLU A N 1
ATOM 649 C CA . GLU A 1 81 ? 2.965 3.913 12.006 1.00 79.56 81 GLU A CA 1
ATOM 650 C C . GLU A 1 81 ? 3.854 3.553 10.803 1.00 79.56 81 GLU A C 1
ATOM 652 O O . GLU A 1 81 ? 3.800 4.217 9.764 1.00 79.56 81 GLU A O 1
ATOM 657 N N . ASP A 1 82 ? 4.605 2.452 10.895 1.00 80.31 82 ASP A N 1
ATOM 658 C CA . ASP A 1 82 ? 5.451 1.963 9.799 1.00 80.31 82 ASP A CA 1
ATOM 659 C C . ASP A 1 82 ? 4.621 1.562 8.574 1.00 80.31 82 ASP A C 1
ATOM 661 O O . ASP A 1 82 ? 5.006 1.842 7.439 1.00 80.31 82 ASP A O 1
ATOM 665 N N . GLY A 1 83 ? 3.463 0.930 8.787 1.00 81.94 83 GLY A N 1
ATOM 666 C CA . GLY A 1 83 ? 2.537 0.564 7.718 1.00 81.94 83 GLY A CA 1
ATOM 667 C C . GLY A 1 83 ? 1.947 1.787 7.014 1.00 81.94 83 GLY A C 1
ATOM 668 O O . GLY A 1 83 ? 1.897 1.834 5.786 1.00 81.94 83 GLY A O 1
ATOM 669 N N . CYS A 1 84 ? 1.568 2.816 7.772 1.00 80.31 84 CYS A N 1
ATOM 670 C CA . CYS A 1 84 ? 1.115 4.086 7.213 1.00 80.31 84 CYS A CA 1
ATOM 671 C C . CYS A 1 84 ? 2.237 4.772 6.412 1.00 80.31 84 CYS A C 1
ATOM 673 O O . CYS A 1 84 ? 2.028 5.213 5.279 1.00 80.31 84 CYS A O 1
ATOM 675 N N . SER A 1 85 ? 3.457 4.806 6.955 1.00 81.94 85 SER A N 1
ATOM 676 C CA . SER A 1 85 ? 4.638 5.349 6.276 1.00 81.94 85 SER A CA 1
ATOM 677 C C . SER A 1 85 ? 4.961 4.586 4.985 1.00 81.94 85 SER A C 1
ATOM 679 O O . SER A 1 85 ? 5.241 5.205 3.959 1.00 81.94 85 SER A O 1
ATOM 681 N N . PHE A 1 86 ? 4.852 3.255 4.996 1.00 83.56 86 PHE A N 1
ATOM 682 C CA . PHE A 1 86 ? 5.057 2.395 3.831 1.00 83.56 86 PHE A CA 1
ATOM 683 C C . PHE A 1 86 ? 4.203 2.841 2.637 1.00 83.56 86 PHE A C 1
ATOM 685 O O . PHE A 1 86 ? 4.759 3.148 1.582 1.00 83.56 86 PHE A O 1
ATOM 692 N N . PHE A 1 87 ? 2.876 2.935 2.796 1.00 80.69 87 PHE A N 1
ATOM 693 C CA . PHE A 1 87 ? 1.978 3.270 1.681 1.00 80.69 87 PHE A CA 1
ATOM 694 C C . PHE A 1 87 ? 2.173 4.713 1.211 1.00 80.69 87 PHE A C 1
ATOM 696 O O . PHE A 1 87 ? 2.306 4.945 0.008 1.00 80.69 87 PHE A O 1
ATOM 703 N N . ASN A 1 88 ? 2.317 5.648 2.156 1.00 77.88 88 ASN A N 1
ATOM 704 C CA . ASN A 1 88 ? 2.588 7.054 1.858 1.00 77.88 88 ASN A CA 1
ATOM 705 C C . ASN A 1 88 ? 3.919 7.264 1.120 1.00 77.88 88 ASN A C 1
ATOM 707 O O . ASN A 1 88 ? 4.079 8.235 0.384 1.00 77.88 88 ASN A O 1
ATOM 711 N N . ASN A 1 89 ? 4.899 6.376 1.303 1.00 80.50 89 ASN A N 1
ATOM 712 C CA . ASN A 1 89 ? 6.195 6.494 0.645 1.00 80.50 89 ASN A CA 1
ATOM 713 C C . ASN A 1 89 ? 6.273 5.736 -0.686 1.00 80.50 89 ASN A C 1
ATOM 715 O O . ASN A 1 89 ? 7.199 6.022 -1.445 1.00 80.50 89 ASN A O 1
ATOM 719 N N . LEU A 1 90 ? 5.328 4.845 -1.026 1.00 75.75 90 LEU A N 1
ATOM 720 C CA . LEU A 1 90 ? 5.380 4.036 -2.260 1.00 75.75 90 LEU A CA 1
ATOM 721 C C . LEU A 1 90 ? 5.560 4.870 -3.533 1.00 75.75 90 LEU A C 1
ATOM 723 O O . LEU A 1 90 ? 6.160 4.397 -4.492 1.00 75.75 90 LEU A O 1
ATOM 727 N N . HIS A 1 91 ? 5.062 6.106 -3.537 1.00 65.62 91 HIS A N 1
ATOM 728 C CA . HIS A 1 91 ? 5.126 7.019 -4.676 1.00 65.62 91 HIS A CA 1
ATOM 729 C C . HIS A 1 91 ? 6.244 8.068 -4.584 1.00 65.62 91 HIS A C 1
ATOM 731 O O . HIS A 1 91 ? 6.452 8.844 -5.520 1.00 65.62 91 HIS A O 1
ATOM 737 N N . LYS A 1 92 ? 6.964 8.116 -3.461 1.00 66.25 92 LYS A N 1
ATOM 738 C CA . LYS A 1 92 ? 8.070 9.050 -3.250 1.00 66.25 92 LYS A CA 1
ATOM 739 C C . LYS A 1 92 ? 9.198 8.680 -4.213 1.00 66.25 92 LYS A C 1
ATOM 741 O O . LYS A 1 92 ? 9.589 7.517 -4.270 1.00 66.25 92 LYS A O 1
ATOM 746 N N . ASP A 1 93 ? 9.666 9.655 -4.987 1.00 61.25 93 ASP A N 1
ATOM 747 C CA . ASP A 1 93 ? 10.754 9.533 -5.974 1.00 61.25 93 ASP A CA 1
ATOM 748 C C . ASP A 1 93 ? 10.421 8.786 -7.280 1.00 61.25 93 ASP A C 1
ATOM 750 O O . ASP A 1 93 ? 11.308 8.532 -8.096 1.00 61.25 93 ASP A O 1
ATOM 754 N N . ILE A 1 94 ? 9.143 8.496 -7.541 1.00 59.69 94 ILE A N 1
ATOM 755 C CA . ILE A 1 94 ? 8.705 7.973 -8.841 1.00 59.69 94 ILE A CA 1
ATOM 756 C C . ILE A 1 94 ? 8.551 9.142 -9.836 1.00 59.69 94 ILE A C 1
ATOM 758 O O . ILE A 1 94 ? 7.817 10.092 -9.543 1.00 59.69 94 ILE A O 1
ATOM 762 N N . PRO A 1 95 ? 9.229 9.121 -11.004 1.00 55.75 95 PRO A N 1
ATOM 763 C CA . PRO A 1 95 ? 9.198 10.234 -11.947 1.00 55.75 95 PRO A CA 1
ATOM 764 C C . PRO A 1 95 ? 7.775 10.543 -12.429 1.00 55.75 95 PRO A C 1
ATOM 766 O O . PRO A 1 95 ? 6.973 9.655 -12.719 1.00 55.75 95 PRO A O 1
ATOM 769 N N . TYR A 1 96 ? 7.469 11.839 -12.522 1.00 52.59 96 TYR A N 1
ATOM 770 C CA . TYR A 1 96 ? 6.175 12.376 -12.946 1.00 52.59 96 TYR A CA 1
ATOM 771 C C . TYR A 1 96 ? 5.843 11.942 -14.389 1.00 52.59 96 TYR A C 1
ATOM 773 O O . TYR A 1 96 ? 6.211 12.600 -15.357 1.00 52.59 96 TYR A O 1
ATOM 781 N N . ASN A 1 97 ? 5.132 10.827 -14.542 1.00 55.09 97 ASN A N 1
ATOM 782 C CA . ASN A 1 97 ? 4.500 10.408 -15.795 1.00 55.09 97 ASN A CA 1
ATOM 783 C C . ASN A 1 97 ? 3.019 10.857 -15.802 1.00 55.09 97 ASN A C 1
ATOM 785 O O . ASN A 1 97 ? 2.419 11.100 -14.754 1.00 55.09 97 ASN A O 1
ATOM 789 N N . ASN A 1 98 ? 2.409 10.926 -16.983 1.00 53.88 98 ASN A N 1
ATOM 790 C CA . ASN A 1 98 ? 0.996 11.187 -17.282 1.00 53.88 98 ASN A CA 1
ATOM 791 C C . ASN A 1 98 ? -0.007 10.407 -16.399 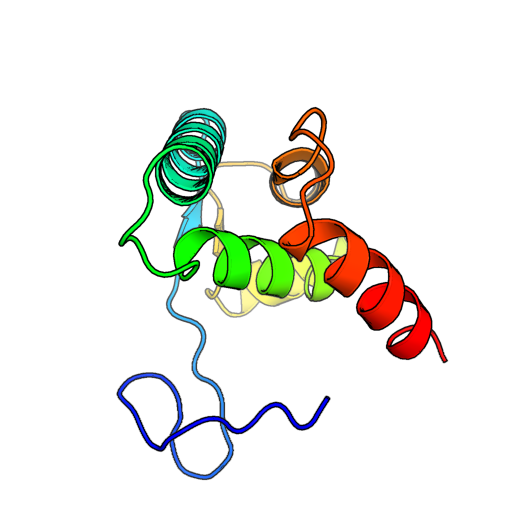1.00 53.88 98 ASN A C 1
ATOM 793 O O . ASN A 1 98 ? -1.126 10.869 -16.157 1.00 53.88 98 ASN A O 1
ATOM 797 N N . SER A 1 99 ? 0.388 9.241 -15.876 1.00 53.44 99 SER A N 1
ATOM 798 C CA . SER A 1 99 ? -0.429 8.481 -14.921 1.00 53.44 99 SER A CA 1
ATOM 799 C C . SER A 1 99 ? -0.508 9.166 -13.543 1.00 53.44 99 SER A C 1
ATOM 801 O O . SER A 1 99 ? -1.564 9.156 -12.921 1.00 53.44 99 SER A O 1
ATOM 803 N N . TRP A 1 100 ? 0.558 9.844 -13.093 1.00 52.41 100 TRP A N 1
ATOM 804 C CA . TRP A 1 100 ? 0.644 10.535 -11.794 1.00 52.41 100 TRP A CA 1
ATOM 805 C C . TRP A 1 100 ? 0.147 11.982 -11.806 1.00 52.41 100 TRP A C 1
ATOM 807 O O . TRP A 1 100 ? -0.417 12.465 -10.820 1.00 52.41 100 TRP A O 1
ATOM 817 N N . SER A 1 101 ? 0.217 12.660 -12.952 1.00 54.41 101 SER A N 1
ATOM 818 C CA . SER A 1 101 ? -0.483 13.938 -13.144 1.00 54.41 101 SER A CA 1
ATOM 819 C C . SER A 1 101 ? -2.009 13.777 -13.050 1.00 54.41 101 SER A C 1
ATOM 821 O O . SER A 1 101 ? -2.686 14.619 -12.456 1.00 54.41 101 SER A O 1
ATOM 823 N N . SER A 1 102 ? -2.548 12.652 -13.529 1.00 53.00 102 SER A N 1
ATOM 824 C CA . SER A 1 102 ? -3.961 12.287 -13.347 1.00 53.00 102 SER A CA 1
ATOM 825 C C . SER A 1 102 ? -4.323 12.066 -11.866 1.00 53.00 102 SER A C 1
ATOM 827 O O . SER A 1 102 ? -5.419 12.423 -11.434 1.00 53.00 102 SER A O 1
ATOM 829 N N . ILE A 1 103 ? -3.382 11.574 -11.056 1.00 55.06 103 ILE A N 1
ATOM 830 C CA . ILE A 1 103 ? -3.572 11.244 -9.632 1.00 55.06 103 ILE A CA 1
ATOM 831 C C . ILE A 1 103 ? -3.618 12.484 -8.745 1.00 55.06 103 ILE A C 1
ATOM 833 O O . ILE A 1 103 ? -4.492 12.583 -7.885 1.00 55.06 103 ILE A O 1
ATOM 837 N N . ASN A 1 104 ? -2.771 13.487 -8.991 1.00 51.88 104 ASN A N 1
ATOM 838 C CA . ASN A 1 104 ? -2.874 14.766 -8.278 1.00 51.88 104 ASN A CA 1
ATOM 839 C C . ASN A 1 104 ? -4.206 15.481 -8.535 1.00 51.88 104 ASN A C 1
ATOM 841 O O . ASN A 1 104 ? -4.723 16.173 -7.653 1.00 51.88 104 ASN A O 1
ATOM 845 N N . ASN A 1 105 ? -4.789 15.280 -9.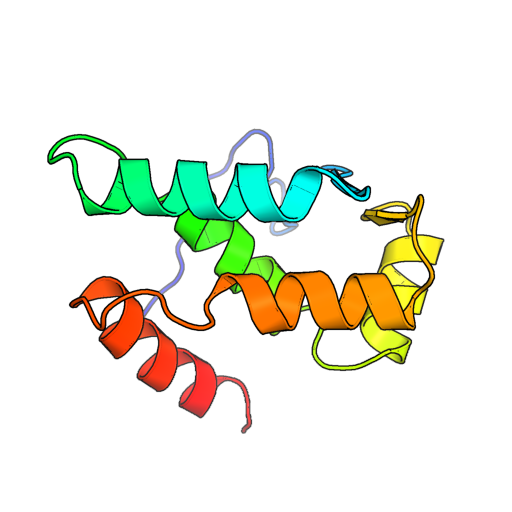718 1.00 50.22 105 ASN A N 1
ATOM 846 C CA . ASN A 1 105 ? -6.128 15.768 -10.013 1.00 50.22 105 ASN A CA 1
ATOM 847 C C . ASN A 1 105 ? -7.198 14.981 -9.242 1.00 50.22 105 ASN A C 1
ATOM 849 O O . ASN A 1 105 ? -8.066 15.609 -8.645 1.00 50.22 105 ASN A O 1
ATOM 853 N N . ILE A 1 106 ? -7.124 13.649 -9.157 1.00 52.84 106 ILE A N 1
ATOM 854 C CA . ILE A 1 106 ? -8.084 12.835 -8.381 1.00 52.84 106 ILE A CA 1
ATOM 855 C C . ILE A 1 106 ? -7.994 13.135 -6.878 1.00 52.84 106 ILE A C 1
ATOM 857 O O . ILE A 1 106 ? -9.015 13.376 -6.234 1.00 52.84 106 ILE A O 1
ATOM 861 N N . ARG A 1 107 ? -6.780 13.224 -6.322 1.00 48.66 107 ARG A N 1
ATOM 862 C CA . ARG A 1 107 ? -6.543 13.536 -4.903 1.00 48.66 107 ARG A CA 1
ATOM 863 C C . ARG A 1 107 ? -7.125 14.894 -4.494 1.00 48.66 107 ARG A C 1
ATOM 865 O O . ARG A 1 107 ? -7.595 15.054 -3.372 1.00 48.66 107 ARG A O 1
ATOM 872 N N . ARG A 1 108 ? -7.147 15.869 -5.410 1.00 50.53 108 ARG A N 1
ATOM 873 C CA . ARG A 1 108 ? -7.830 17.160 -5.209 1.00 50.53 108 ARG A CA 1
ATOM 874 C C . ARG A 1 108 ? -9.356 17.049 -5.158 1.00 50.53 108 ARG A C 1
ATOM 876 O O . ARG A 1 108 ? -9.982 17.886 -4.517 1.00 50.53 108 ARG A O 1
ATOM 883 N N . HIS A 1 109 ? -9.945 16.058 -5.822 1.00 46.22 109 HIS A N 1
ATOM 884 C CA . HIS A 1 109 ? -11.396 15.867 -5.872 1.00 46.22 109 HIS A CA 1
ATOM 885 C C . HIS A 1 109 ? -11.934 15.009 -4.719 1.00 46.22 109 HIS A C 1
ATOM 887 O O . HIS A 1 109 ? -13.091 15.183 -4.363 1.00 46.22 109 HIS A O 1
ATOM 893 N N . MET A 1 110 ? -11.117 14.142 -4.105 1.00 42.97 110 MET A N 1
ATOM 894 C CA . MET A 1 110 ? -11.528 13.323 -2.947 1.00 42.97 110 MET A CA 1
ATOM 895 C C . MET A 1 110 ? -11.377 14.023 -1.581 1.00 42.97 110 MET A C 1
ATOM 897 O O . MET A 1 110 ? -11.772 13.463 -0.567 1.00 42.97 110 MET A O 1
ATOM 901 N N . LYS A 1 111 ? -10.816 15.241 -1.537 1.00 41.81 111 LYS A N 1
ATOM 902 C CA . LYS A 1 111 ? -10.684 16.068 -0.317 1.00 41.81 111 LYS A CA 1
ATOM 903 C C . LYS A 1 111 ? -11.726 17.203 -0.213 1.00 41.81 111 LYS A C 1
ATOM 905 O O . LYS A 1 111 ? -11.457 18.209 0.442 1.00 41.81 111 LYS A O 1
ATOM 910 N N . LYS A 1 112 ? -12.878 17.078 -0.875 1.00 33.47 112 LYS A N 1
ATOM 911 C CA . LYS A 1 112 ? -14.055 17.949 -0.699 1.00 33.47 112 LYS A CA 1
ATOM 912 C C . LYS A 1 112 ? -15.218 17.124 -0.181 1.00 33.47 112 LYS A C 1
ATOM 914 O O . LYS A 1 112 ? -15.987 17.691 0.620 1.00 33.47 112 LYS A O 1
#

Radius of gyration: 14.45 Å; chains: 1; bounding box: 34×30×36 Å

Foldseek 3Di:
DDPDDDPDPQDDPNHGNQAQEEDDDCVLVVLLVVCVVQVPDPPDDCPSVVVLLVVLVQLVDLVSLVVCCVVNSYNYPDRSVVVSVSSPCSCPPPDDDPVVVVSVVVVVVVVD

Organism: Rubus argutus (NCBI:txid59490)

pLDDT: mean 73.67, std 15.01, range [27.72, 89.62]

Secondary structure (DSSP, 8-state):
------S-SSEETTEE-PPPEEE-TTHHHHHHHHHHHHHHSTT--SHHHHHHHHHHHH-SSHHHHHHHHHTTSEEESS-HHHHHHHHHHTTTT----HHHHHHHHHHHHTT-

InterPro domains:
  IPR004158 Protein of unknown function DUF247, plant [PF03140] (1-109)
  IPR004158 Protein of unknown function DUF247, plant [PTHR31170] (1-104)